Protein AF-A0A143XJ86-F1 (afdb_monomer)

Radius of gyration: 28.58 Å; Cα contacts (8 Å, |Δi|>4): 38; chains: 1; bounding box: 92×61×51 Å

Solvent-accessible surface area (backbone atoms only — not comparable to full-atom values): 9589 Å² total; per-residue (Å²): 138,85,88,84,90,88,74,89,76,97,68,80,90,83,76,82,93,76,70,68,69,66,66,45,54,67,54,54,57,75,68,42,92,80,50,72,76,72,47,45,61,54,51,9,48,54,52,30,52,54,46,28,68,74,67,67,50,50,74,71,53,39,51,55,45,28,58,50,34,31,54,50,36,48,51,53,49,53,54,49,51,54,51,51,51,53,54,52,52,46,54,71,74,37,55,73,72,57,35,56,52,51,50,53,55,54,50,54,57,57,55,60,70,67,63,72,60,74,77,90,57,83,75,94,74,89,80,70,97,60,85,78,71,96,52,93,84,76,6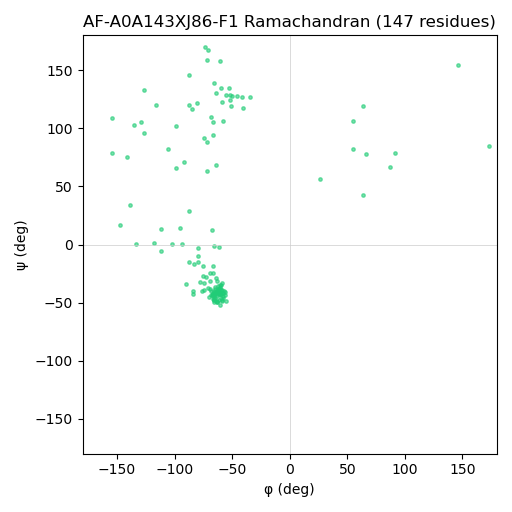8,70,90,79,68,74,76,82,90,79,132

Secondary structure (DSSP, 8-state):
------------------SHHHHHHHHHTTS-TTS----HHHHHHHHHHHHHHHHT--HHHHHHHHHHHHHHHHHHHHHHHHHHHHHHHHHHHS-HHHHHHHHHHHHHHHHHHHTTS----SSS-SS-SSPPPSSTT-S-TTS------

pLDDT: mean 71.52, std 23.11, range [35.91, 98.19]

Sequence (149 aa):
MRKSFFAALFAVCTMIAADAAAQHRGRSAAMDPDAKRPTTEEAARMRTERMTEALGLDETQARTVYDQCLREAQLQRQLSEVRQENAANMKRILNEKQYAEWQRMHERRRGRMHHGTRPEGPSGAACCEGPCPAQKEACPADCGTPSGR

Mean predicted aligned error: 18.8 Å

Foldseek 3Di:
DDDDDDDDDPDDPPDDPDPPVPVCVVVVLVVDPPNDDQDLLSQLLVVLVVCCVVPVDDPVRSVVSSVVSSVVSVVVVVVVVVVVVVLVVCPVVDDPVRNVVVVVVVVVVVVVVVPPPDPPDPPDPDPDPDDDPPDPPPDDPPPDDPPDD

Structure (mmCIF, N/CA/C/O backbone):
data_AF-A0A143XJ86-F1
#
_entry.id   AF-A0A143XJ86-F1
#
loop_
_atom_site.group_PDB
_atom_site.id
_atom_site.type_symbol
_atom_site.label_atom_id
_atom_site.label_alt_id
_atom_site.label_comp_id
_atom_site.label_asym_id
_atom_site.label_entity_id
_atom_site.label_seq_id
_atom_site.pdbx_PDB_ins_code
_atom_site.Cartn_x
_atom_site.Cartn_y
_atom_site.Cartn_z
_atom_site.occupancy
_atom_site.B_iso_or_equiv
_atom_site.auth_seq_id
_atom_site.auth_comp_id
_atom_site.auth_asym_id
_atom_site.auth_atom_id
_atom_site.pdbx_PDB_model_num
ATOM 1 N N . MET A 1 1 ? -77.883 -19.672 -11.716 1.00 48.94 1 MET A N 1
ATOM 2 C CA . MET A 1 1 ? -76.637 -19.835 -10.925 1.00 48.94 1 MET A CA 1
ATOM 3 C C . MET A 1 1 ? -75.432 -19.785 -11.859 1.00 48.94 1 MET A C 1
ATOM 5 O O . MET A 1 1 ? -75.582 -20.241 -12.982 1.00 48.94 1 MET A O 1
ATOM 9 N N . ARG A 1 2 ? -74.273 -19.317 -11.349 1.00 45.81 2 ARG A N 1
ATOM 10 C CA . ARG A 1 2 ? -72.959 -19.058 -12.009 1.00 45.81 2 ARG A CA 1
ATOM 11 C C . ARG A 1 2 ? -72.843 -17.611 -12.530 1.00 45.81 2 ARG A C 1
ATOM 13 O O . ARG A 1 2 ? -73.280 -17.317 -13.627 1.00 45.81 2 ARG A O 1
ATOM 20 N N . LYS A 1 3 ? -72.568 -16.624 -11.664 1.00 53.50 3 LYS A N 1
ATOM 21 C CA . LYS A 1 3 ? -71.258 -16.184 -11.117 1.00 53.50 3 LYS A CA 1
ATOM 22 C C . LYS A 1 3 ? -70.236 -15.848 -12.207 1.00 53.50 3 LYS A C 1
ATOM 24 O O . LYS A 1 3 ? -69.634 -16.755 -12.768 1.00 53.50 3 LYS A O 1
ATOM 29 N N . SER A 1 4 ? -69.976 -14.559 -12.404 1.00 59.50 4 SER A N 1
ATOM 30 C CA . SER A 1 4 ? -68.660 -14.036 -12.788 1.00 59.50 4 SER A CA 1
ATOM 31 C C . SER A 1 4 ? -68.561 -12.590 -12.309 1.00 59.50 4 SER A C 1
ATOM 33 O O . SER A 1 4 ? -69.275 -11.709 -12.774 1.00 59.50 4 SER A O 1
ATOM 35 N N . PHE A 1 5 ? -67.733 -12.416 -11.284 1.00 57.16 5 PHE A N 1
ATOM 36 C CA . PHE A 1 5 ? -67.385 -11.163 -10.637 1.00 57.16 5 PHE A CA 1
ATOM 37 C C . PHE A 1 5 ? -66.315 -10.463 -11.471 1.00 57.16 5 PHE A C 1
ATOM 39 O O . PHE A 1 5 ? -65.236 -11.022 -11.622 1.00 57.16 5 PHE A O 1
ATOM 46 N N . PHE A 1 6 ? -66.572 -9.245 -11.939 1.00 48.66 6 PHE A N 1
ATOM 47 C CA . PHE A 1 6 ? -65.507 -8.320 -12.333 1.00 48.66 6 PHE A CA 1
ATOM 48 C C . PHE A 1 6 ? -65.900 -6.910 -11.907 1.00 48.66 6 PHE A C 1
ATOM 50 O O . PHE A 1 6 ? -66.331 -6.081 -12.701 1.00 48.66 6 PHE A O 1
ATOM 57 N N . ALA A 1 7 ? -65.780 -6.668 -10.607 1.00 53.09 7 ALA A N 1
ATOM 58 C CA . ALA A 1 7 ? -65.735 -5.332 -10.052 1.00 53.09 7 ALA A CA 1
ATOM 59 C C . ALA A 1 7 ? -64.482 -5.231 -9.189 1.00 53.09 7 ALA A C 1
ATOM 61 O O . ALA A 1 7 ? -64.250 -6.094 -8.349 1.00 53.09 7 ALA A O 1
ATOM 62 N N . ALA A 1 8 ? -63.761 -4.133 -9.406 1.00 51.12 8 ALA A N 1
ATOM 63 C CA . ALA A 1 8 ? -62.825 -3.514 -8.484 1.00 51.12 8 ALA A CA 1
ATOM 64 C C . ALA A 1 8 ? -61.585 -4.335 -8.097 1.00 51.12 8 ALA A C 1
ATOM 66 O O . ALA A 1 8 ? -61.657 -5.356 -7.428 1.00 51.12 8 ALA A O 1
ATOM 67 N N . LEU A 1 9 ? -60.415 -3.791 -8.428 1.00 49.72 9 LEU A N 1
ATOM 68 C CA . LEU A 1 9 ? -59.492 -3.221 -7.438 1.00 49.72 9 LEU A CA 1
ATOM 69 C C . LEU A 1 9 ? -58.190 -2.862 -8.168 1.00 49.72 9 LEU A C 1
ATOM 71 O O . LEU A 1 9 ? -57.218 -3.608 -8.159 1.00 49.72 9 LEU A O 1
ATOM 75 N N . PHE A 1 10 ? -58.156 -1.667 -8.764 1.00 54.41 10 PHE A N 1
ATOM 76 C CA . PHE A 1 10 ? -56.904 -0.923 -8.942 1.00 54.41 10 PHE A CA 1
ATOM 77 C C . PHE A 1 10 ? -56.461 -0.410 -7.563 1.00 54.41 10 PHE A C 1
ATOM 79 O O . PHE A 1 10 ? -56.464 0.786 -7.282 1.00 54.41 10 PHE A O 1
ATOM 86 N N . ALA A 1 11 ? -56.167 -1.343 -6.661 1.00 54.84 11 ALA A N 1
ATOM 87 C CA . ALA A 1 11 ? -55.679 -1.050 -5.332 1.00 54.84 11 ALA A CA 1
ATOM 88 C C . ALA A 1 11 ? -54.161 -1.215 -5.322 1.00 54.84 11 ALA A C 1
ATOM 90 O O . ALA A 1 11 ? -53.640 -2.321 -5.264 1.00 54.84 11 ALA A O 1
ATOM 91 N N . VAL A 1 12 ? -53.493 -0.063 -5.377 1.00 56.84 12 VAL A N 1
ATOM 92 C CA . VAL A 1 12 ? -52.316 0.240 -4.558 1.00 56.84 12 VAL A CA 1
ATOM 93 C C . VAL A 1 12 ? -51.174 -0.778 -4.669 1.00 56.84 12 VAL A C 1
ATOM 95 O O . VAL A 1 12 ? -50.945 -1.589 -3.780 1.00 56.84 12 VAL A O 1
ATOM 98 N N . CYS A 1 13 ? -50.359 -0.634 -5.713 1.00 57.44 13 CYS A N 1
ATOM 99 C CA . CYS A 1 13 ? -48.951 -1.032 -5.656 1.00 57.44 13 CYS A CA 1
ATOM 100 C C . CYS A 1 13 ? -48.089 0.207 -5.381 1.00 57.44 13 CYS A C 1
ATOM 102 O O . CYS A 1 13 ? -47.309 0.640 -6.222 1.00 57.44 13 CYS A O 1
ATOM 104 N N . THR A 1 14 ? -48.240 0.796 -4.194 1.00 57.75 14 THR A N 1
ATOM 105 C CA . THR A 1 14 ? -47.208 1.662 -3.611 1.00 57.75 14 THR A CA 1
ATOM 106 C C . THR A 1 14 ? -46.534 0.888 -2.494 1.00 57.75 14 THR A C 1
ATOM 108 O O . THR A 1 14 ? -46.886 1.038 -1.328 1.00 57.75 14 THR A O 1
ATOM 111 N N . MET A 1 15 ? -45.576 0.039 -2.851 1.00 60.97 15 MET A N 1
ATOM 112 C CA . MET A 1 15 ? -44.597 -0.459 -1.896 1.00 60.97 15 MET A CA 1
ATOM 113 C C . MET A 1 15 ? -43.205 -0.404 -2.528 1.00 60.97 15 MET A C 1
ATOM 115 O O . MET A 1 15 ? -42.838 -1.231 -3.353 1.00 60.97 15 MET A O 1
ATOM 119 N N . ILE A 1 16 ? -42.470 0.621 -2.089 1.00 59.78 16 ILE A N 1
ATOM 120 C CA . ILE A 1 16 ? -41.056 0.556 -1.706 1.00 59.78 16 ILE A CA 1
ATOM 121 C C . ILE A 1 16 ? -40.082 0.247 -2.857 1.00 59.78 16 ILE A C 1
ATOM 123 O O . ILE A 1 16 ? -39.508 -0.829 -2.966 1.00 59.78 16 ILE A O 1
ATOM 127 N N . ALA A 1 17 ? -39.797 1.270 -3.664 1.00 51.19 17 ALA A N 1
ATOM 128 C CA . ALA A 1 17 ? -38.520 1.386 -4.366 1.00 51.19 17 ALA A CA 1
ATOM 129 C C . ALA A 1 17 ? -37.555 2.208 -3.495 1.00 51.19 17 ALA A C 1
ATOM 131 O O . ALA A 1 17 ? -37.287 3.373 -3.777 1.00 51.19 17 ALA A O 1
ATOM 132 N N . ALA A 1 18 ? -37.084 1.630 -2.389 1.00 53.81 18 ALA A N 1
ATOM 133 C CA . ALA A 1 18 ? -36.140 2.297 -1.492 1.00 53.81 18 ALA A CA 1
ATOM 134 C C . ALA A 1 18 ? -35.033 1.366 -0.973 1.00 53.81 18 ALA A C 1
ATOM 136 O O . ALA A 1 18 ? -34.564 1.561 0.132 1.00 53.81 18 ALA A O 1
ATOM 137 N N . ASP A 1 19 ? -34.565 0.402 -1.773 1.00 46.72 19 ASP A N 1
ATOM 138 C CA . ASP A 1 19 ? -33.359 -0.382 -1.425 1.00 46.72 19 ASP A CA 1
ATOM 139 C C . ASP A 1 19 ? -32.342 -0.539 -2.571 1.00 46.72 19 ASP A C 1
ATOM 141 O O . ASP A 1 19 ? -31.253 -1.076 -2.391 1.00 46.72 19 ASP A O 1
ATOM 145 N N . ALA A 1 20 ? -32.607 0.025 -3.754 1.00 44.44 20 ALA A N 1
ATOM 146 C CA . ALA A 1 20 ? -31.638 0.009 -4.857 1.00 44.44 20 ALA A CA 1
ATOM 147 C C . ALA A 1 20 ? -30.524 1.074 -4.719 1.00 44.44 20 ALA A C 1
ATOM 149 O O . ALA A 1 20 ? -29.494 0.997 -5.390 1.00 44.44 20 ALA A O 1
ATOM 150 N N . ALA A 1 21 ? -30.693 2.072 -3.843 1.00 49.34 21 ALA A N 1
ATOM 151 C CA . ALA A 1 21 ? -29.773 3.209 -3.734 1.00 49.34 21 ALA A CA 1
ATOM 152 C C . ALA A 1 21 ? -28.526 2.942 -2.863 1.00 49.34 21 ALA A C 1
ATOM 154 O O . ALA A 1 21 ? -27.540 3.673 -2.978 1.00 49.34 21 ALA A O 1
ATOM 155 N N . ALA A 1 22 ? -28.527 1.898 -2.024 1.00 48.66 22 ALA A N 1
ATOM 156 C CA . ALA A 1 22 ? -27.385 1.573 -1.162 1.00 48.66 22 ALA A CA 1
ATOM 157 C C . ALA A 1 22 ? -26.314 0.744 -1.897 1.00 48.66 22 ALA A C 1
ATOM 159 O O . ALA A 1 22 ? -25.126 1.058 -1.824 1.00 48.66 22 ALA A O 1
ATOM 160 N N . GLN A 1 23 ? -26.721 -0.257 -2.685 1.00 43.88 23 GLN A N 1
ATOM 161 C CA . GLN A 1 23 ? -25.784 -1.087 -3.457 1.00 43.88 23 GLN A CA 1
ATOM 162 C C . GLN A 1 23 ? -25.226 -0.369 -4.695 1.00 43.88 23 GLN A C 1
ATOM 164 O O . GLN A 1 23 ? -24.098 -0.642 -5.113 1.00 43.88 23 GLN A O 1
ATOM 169 N N . HIS A 1 24 ? -25.970 0.588 -5.262 1.00 38.03 24 HIS A N 1
ATOM 170 C CA . HIS A 1 24 ? -25.505 1.351 -6.420 1.00 38.03 24 HIS A CA 1
ATOM 171 C C . HIS A 1 24 ? -24.378 2.331 -6.057 1.00 38.03 24 HIS A C 1
ATOM 173 O O . HIS A 1 24 ? -23.423 2.445 -6.820 1.00 38.03 24 HIS A O 1
ATOM 179 N N . ARG A 1 25 ? -24.416 2.977 -4.879 1.00 46.56 25 ARG A N 1
ATOM 180 C CA . ARG A 1 25 ? -23.390 3.960 -4.463 1.00 46.56 25 ARG A CA 1
ATOM 181 C C . ARG A 1 25 ? -21.988 3.362 -4.326 1.00 46.56 25 ARG A C 1
ATOM 183 O O . ARG A 1 25 ? -21.021 3.996 -4.738 1.00 46.56 25 ARG A O 1
ATOM 190 N N . GLY A 1 26 ? -21.870 2.142 -3.797 1.00 46.03 26 GLY A N 1
ATOM 191 C CA . GLY A 1 26 ? -20.572 1.472 -3.644 1.00 46.03 26 GLY A CA 1
ATOM 192 C C . GLY A 1 26 ? -19.972 0.984 -4.967 1.00 46.03 26 GLY A C 1
ATOM 193 O O . GLY A 1 26 ? -18.753 0.911 -5.106 1.00 46.03 26 GLY A O 1
ATOM 194 N N . ARG A 1 27 ? -20.818 0.674 -5.958 1.00 43.31 27 ARG A N 1
ATOM 195 C CA . ARG A 1 27 ? -20.391 0.133 -7.256 1.00 43.31 27 ARG A CA 1
ATOM 196 C C . ARG A 1 27 ? -20.107 1.229 -8.284 1.00 43.31 27 ARG A C 1
ATOM 198 O O . ARG A 1 27 ? -19.178 1.084 -9.069 1.00 43.31 27 ARG A O 1
ATOM 205 N N . SER A 1 28 ? -20.853 2.336 -8.247 1.00 43.38 28 SER A N 1
ATOM 206 C CA . SER A 1 28 ? -20.642 3.480 -9.141 1.00 43.38 28 SER A CA 1
ATOM 207 C C . SER A 1 28 ? -19.409 4.309 -8.770 1.00 43.38 28 SER A C 1
ATOM 209 O O . SER A 1 28 ? -18.723 4.786 -9.663 1.00 43.38 28 SER A O 1
ATOM 211 N N . ALA A 1 29 ? -19.068 4.421 -7.481 1.00 50.25 29 ALA A N 1
ATOM 212 C CA . ALA A 1 29 ? -17.842 5.104 -7.048 1.00 50.25 29 ALA A CA 1
ATOM 213 C C . ALA A 1 29 ? -16.556 4.340 -7.426 1.00 50.25 29 ALA A C 1
ATOM 215 O O . ALA A 1 29 ? -15.499 4.941 -7.574 1.00 50.25 29 ALA A O 1
ATOM 216 N N . ALA A 1 30 ? -16.636 3.017 -7.610 1.00 49.06 30 ALA A N 1
ATOM 217 C CA . ALA A 1 30 ? -15.502 2.188 -8.021 1.00 49.06 30 ALA A CA 1
ATOM 218 C C . ALA A 1 30 ? -15.204 2.252 -9.534 1.00 49.06 30 ALA A C 1
ATOM 220 O O . ALA A 1 30 ? -14.189 1.714 -9.975 1.00 49.06 30 ALA A O 1
ATOM 221 N N . MET A 1 31 ? -16.091 2.868 -10.322 1.00 49.69 31 MET A N 1
ATOM 222 C CA . MET A 1 31 ? -16.063 2.851 -11.789 1.00 49.69 31 MET A CA 1
ATOM 223 C C . MET A 1 31 ? -15.886 4.247 -12.406 1.00 49.69 31 MET A C 1
ATOM 225 O O . MET A 1 31 ? -15.851 4.371 -13.628 1.00 49.69 31 MET A O 1
ATOM 229 N N . ASP A 1 32 ? -15.761 5.279 -11.569 1.00 50.69 32 ASP A N 1
ATOM 230 C CA . ASP A 1 32 ? -15.457 6.647 -11.977 1.00 50.69 32 ASP A CA 1
ATOM 231 C C . ASP A 1 32 ? -13.924 6.815 -12.122 1.00 50.69 32 ASP A C 1
ATOM 233 O O . ASP A 1 32 ? -13.197 6.644 -11.139 1.00 50.69 32 ASP A O 1
ATOM 237 N N . PRO A 1 33 ? -13.395 7.099 -13.328 1.00 53.28 33 PRO A N 1
ATOM 238 C CA . PRO A 1 33 ? -11.963 7.307 -13.551 1.00 53.28 33 PRO A CA 1
ATOM 239 C C . PRO A 1 33 ? -11.414 8.567 -12.859 1.00 53.28 33 PRO A C 1
ATOM 241 O O . PRO A 1 33 ? -10.202 8.641 -12.639 1.00 53.28 33 PRO A O 1
ATOM 244 N N . ASP A 1 34 ? -12.284 9.510 -12.480 1.00 51.47 34 ASP A N 1
ATOM 245 C CA . ASP A 1 34 ? -11.965 10.701 -11.687 1.00 51.47 34 ASP A CA 1
ATOM 246 C C . ASP A 1 34 ? -12.196 10.484 -10.182 1.00 51.47 34 ASP A C 1
ATOM 248 O O . ASP A 1 34 ? -11.917 11.381 -9.375 1.00 51.47 34 ASP A O 1
ATOM 252 N N . ALA A 1 35 ? -12.635 9.284 -9.764 1.00 59.97 35 ALA A N 1
ATOM 253 C CA . ALA A 1 35 ? -12.679 8.922 -8.354 1.00 59.97 35 ALA A CA 1
ATOM 254 C C . ALA A 1 35 ? -11.270 9.036 -7.777 1.00 59.97 35 ALA A C 1
ATOM 256 O O . ALA A 1 35 ? -10.375 8.217 -8.024 1.00 59.97 35 ALA A O 1
ATOM 257 N N . LYS A 1 36 ? -11.073 10.092 -6.987 1.00 63.62 36 LYS A N 1
ATOM 258 C CA . LYS A 1 36 ? -9.831 10.344 -6.274 1.00 63.62 36 LYS A CA 1
ATOM 259 C C . LYS A 1 36 ? -9.479 9.073 -5.514 1.00 63.62 36 LYS A C 1
ATOM 261 O O . LYS A 1 36 ? -10.260 8.613 -4.682 1.00 63.62 36 LYS A O 1
ATOM 266 N N . ARG A 1 37 ? -8.312 8.491 -5.824 1.00 65.81 37 ARG A N 1
ATOM 267 C CA . ARG A 1 37 ? -7.787 7.345 -5.072 1.00 65.81 37 ARG A CA 1
ATOM 268 C C . ARG A 1 37 ? -7.949 7.655 -3.583 1.00 65.81 37 ARG A C 1
ATOM 270 O O . ARG A 1 37 ? -7.502 8.738 -3.184 1.00 65.81 37 ARG A O 1
ATOM 277 N N . PRO A 1 38 ? -8.565 6.753 -2.797 1.00 75.00 38 PRO A N 1
ATOM 278 C CA . PRO A 1 38 ? -8.816 7.018 -1.391 1.00 75.00 38 PRO A CA 1
ATOM 279 C C . PRO A 1 38 ? -7.505 7.421 -0.730 1.00 75.00 38 PRO A C 1
ATOM 281 O O . PRO A 1 38 ? -6.446 6.833 -1.003 1.00 75.00 38 PRO A O 1
ATOM 284 N N . THR A 1 39 ? -7.557 8.473 0.082 1.00 87.56 39 THR A N 1
ATOM 285 C CA . THR A 1 39 ? -6.370 8.929 0.805 1.00 87.56 39 THR A CA 1
ATOM 286 C C . THR A 1 39 ? -5.874 7.810 1.726 1.00 87.56 39 THR A C 1
ATOM 288 O O . THR A 1 39 ? -6.614 6.890 2.076 1.00 87.56 39 THR A O 1
ATOM 291 N N . THR A 1 40 ? -4.597 7.839 2.115 1.00 91.31 40 THR A N 1
ATOM 292 C CA . THR A 1 40 ? -4.046 6.813 3.021 1.00 91.31 40 THR A CA 1
ATOM 293 C C . THR A 1 40 ? -4.801 6.772 4.348 1.00 91.31 40 THR A C 1
ATOM 295 O O . THR A 1 40 ? -4.989 5.696 4.907 1.00 91.31 40 THR A O 1
ATOM 298 N N . GLU A 1 41 ? -5.287 7.926 4.804 1.00 93.19 41 GLU A N 1
ATOM 299 C CA . GLU A 1 41 ? -6.126 8.072 5.995 1.00 93.19 41 GLU A CA 1
ATOM 300 C C . GLU A 1 41 ? -7.527 7.493 5.790 1.00 93.19 41 GLU A C 1
ATOM 302 O O . GLU A 1 41 ? -7.998 6.732 6.628 1.00 93.19 41 GLU A O 1
ATOM 307 N N . GLU A 1 42 ? -8.181 7.771 4.658 1.00 93.19 42 GLU A N 1
ATOM 308 C CA . GLU A 1 42 ? -9.479 7.165 4.329 1.00 93.19 42 GLU A CA 1
ATOM 309 C C . GLU A 1 42 ? -9.381 5.642 4.228 1.00 93.19 42 GLU A C 1
ATOM 311 O O . GLU A 1 42 ? -10.232 4.926 4.754 1.00 93.19 42 GLU A O 1
ATOM 316 N N . ALA A 1 43 ? -8.322 5.131 3.598 1.00 92.56 43 ALA A N 1
ATOM 317 C CA . ALA A 1 43 ? -8.071 3.698 3.505 1.00 92.56 43 ALA A CA 1
ATOM 318 C C . ALA A 1 43 ? -7.843 3.068 4.887 1.00 92.56 43 ALA A C 1
ATOM 320 O O . ALA A 1 43 ? -8.378 1.993 5.167 1.00 92.56 43 ALA A O 1
ATOM 321 N N . ALA A 1 44 ? -7.077 3.735 5.754 1.00 95.69 44 ALA A N 1
ATOM 322 C CA . ALA A 1 44 ? -6.841 3.282 7.119 1.00 95.69 44 ALA A CA 1
ATOM 323 C C . ALA A 1 44 ? -8.123 3.300 7.957 1.00 95.69 44 ALA A C 1
ATOM 325 O O . ALA A 1 44 ? -8.420 2.319 8.643 1.00 95.69 44 ALA A O 1
ATOM 326 N N . ARG A 1 45 ? -8.921 4.366 7.839 1.00 95.88 45 ARG A N 1
ATOM 327 C CA . ARG A 1 45 ? -10.210 4.507 8.517 1.00 95.88 45 ARG A CA 1
ATOM 328 C C . ARG A 1 45 ? -11.174 3.399 8.106 1.00 95.88 45 ARG A C 1
ATOM 330 O O . ARG A 1 45 ? -11.633 2.673 8.976 1.00 95.88 45 ARG A O 1
ATOM 337 N N . MET A 1 46 ? -11.378 3.176 6.806 1.00 95.88 46 MET A N 1
ATOM 338 C CA . MET A 1 46 ? -12.263 2.106 6.319 1.00 95.88 46 MET A CA 1
ATOM 339 C C . MET A 1 46 ? -11.831 0.713 6.799 1.00 95.88 46 MET A C 1
ATOM 341 O O . MET A 1 46 ? -12.671 -0.131 7.106 1.00 95.88 46 MET A O 1
ATOM 345 N N . ARG A 1 47 ? -10.520 0.435 6.849 1.00 95.06 47 ARG A N 1
ATOM 346 C CA . ARG A 1 47 ? -10.007 -0.843 7.375 1.00 95.06 47 ARG A CA 1
ATOM 347 C C . ARG A 1 47 ? -10.274 -0.985 8.864 1.00 95.06 47 ARG A C 1
ATOM 349 O O . ARG A 1 47 ? -10.696 -2.053 9.296 1.00 95.06 47 ARG A O 1
ATOM 356 N N . THR A 1 48 ? -10.045 0.088 9.611 1.00 97.69 48 THR A N 1
ATOM 357 C CA . THR A 1 48 ? -10.282 0.128 11.053 1.00 97.69 48 THR A CA 1
ATOM 358 C C . THR A 1 48 ? -11.761 -0.061 11.348 1.00 97.69 48 THR A C 1
ATOM 360 O O . THR A 1 48 ? -12.091 -0.956 12.106 1.00 97.69 48 THR A O 1
ATOM 363 N N . GLU A 1 49 ? -12.651 0.682 10.686 1.00 97.25 49 GLU A N 1
ATOM 364 C CA . GLU A 1 49 ? -14.108 0.572 10.849 1.00 97.25 49 GLU A CA 1
ATOM 365 C C . GLU A 1 49 ? -14.598 -0.857 10.600 1.00 97.25 49 GLU A C 1
ATOM 367 O O . GLU A 1 49 ? -15.278 -1.430 11.449 1.00 97.25 49 GLU A O 1
ATOM 372 N N . ARG A 1 50 ? -14.172 -1.481 9.493 1.00 97.75 50 ARG A N 1
ATOM 373 C CA . ARG A 1 50 ? -14.520 -2.881 9.198 1.00 97.75 50 ARG A CA 1
ATOM 374 C C . ARG A 1 50 ? -14.022 -3.849 10.268 1.00 97.75 50 ARG A C 1
ATOM 376 O O . ARG A 1 50 ? -14.685 -4.843 10.541 1.00 97.75 50 ARG A O 1
ATOM 383 N N . MET A 1 51 ? -12.845 -3.600 10.835 1.00 97.50 51 MET A N 1
ATOM 384 C CA . MET A 1 51 ? -12.252 -4.465 11.854 1.00 97.50 51 MET A CA 1
ATOM 385 C C . MET A 1 51 ? -12.920 -4.271 13.213 1.00 97.50 51 MET A C 1
ATOM 387 O O . MET A 1 51 ? -13.203 -5.251 13.896 1.00 97.50 51 MET A O 1
ATOM 391 N N . THR A 1 52 ? -13.231 -3.026 13.564 1.00 98.06 52 THR A N 1
ATOM 392 C CA . THR A 1 52 ? -14.005 -2.666 14.749 1.00 98.06 52 THR A CA 1
ATOM 393 C C . THR A 1 52 ? -15.384 -3.305 14.709 1.00 98.06 52 THR A C 1
ATOM 395 O O . THR A 1 52 ? -15.777 -3.922 15.692 1.00 98.06 52 THR A O 1
ATOM 398 N N . GLU A 1 53 ? -16.087 -3.236 13.577 1.00 97.56 53 GLU A N 1
ATOM 399 C CA . GLU A 1 53 ? -17.399 -3.870 13.410 1.00 97.56 53 GLU A CA 1
ATOM 400 C C . GLU A 1 53 ? -17.309 -5.403 13.457 1.00 97.56 53 GLU A C 1
ATOM 402 O O . GLU A 1 53 ? -18.084 -6.047 14.159 1.00 97.56 53 GLU A O 1
ATOM 407 N N . ALA A 1 54 ? -16.341 -5.999 12.753 1.00 97.62 54 ALA A N 1
ATOM 408 C CA . ALA A 1 54 ? -16.217 -7.454 12.672 1.00 97.62 54 ALA A CA 1
ATOM 409 C C . ALA A 1 54 ? -15.783 -8.111 13.991 1.00 97.62 54 ALA A C 1
ATOM 411 O O . ALA A 1 54 ? -16.142 -9.261 14.242 1.00 97.62 54 ALA A O 1
ATOM 412 N N . LEU A 1 55 ? -14.980 -7.415 14.802 1.00 98.06 55 LEU A N 1
ATOM 413 C CA . LEU A 1 55 ? -14.378 -7.966 16.020 1.00 98.06 55 LEU A CA 1
ATOM 414 C C . LEU A 1 55 ? -14.930 -7.348 17.312 1.00 98.06 55 LEU A C 1
ATOM 416 O O . LEU A 1 55 ? -14.570 -7.810 18.390 1.00 98.06 55 LEU A O 1
ATOM 420 N N . GLY A 1 56 ? -15.785 -6.323 17.222 1.00 97.31 56 GLY A N 1
ATOM 421 C CA . GLY A 1 56 ? -16.316 -5.610 18.385 1.00 97.31 56 GLY A CA 1
ATOM 422 C C . GLY A 1 56 ? -15.227 -4.895 19.189 1.00 97.31 56 GLY A C 1
ATOM 423 O O . GLY A 1 56 ? -15.214 -4.995 20.413 1.00 97.31 56 GLY A O 1
ATOM 424 N N . LEU A 1 57 ? -14.287 -4.232 18.506 1.00 97.94 57 LEU A N 1
ATOM 425 C CA . LEU A 1 57 ? -13.147 -3.583 19.164 1.00 97.94 57 LEU A CA 1
ATOM 426 C C . LEU A 1 57 ? -13.598 -2.412 20.046 1.00 97.94 57 LEU A C 1
ATOM 428 O O . LEU A 1 57 ? -14.429 -1.602 19.631 1.00 97.94 57 LEU A O 1
ATOM 432 N N . ASP A 1 58 ? -12.990 -2.276 21.224 1.00 97.94 58 ASP A N 1
ATOM 433 C CA . ASP A 1 58 ? -13.148 -1.070 22.039 1.00 97.94 58 ASP A CA 1
ATOM 434 C C . ASP A 1 58 ? -12.363 0.122 21.453 1.00 97.94 58 ASP A C 1
ATOM 436 O O . ASP A 1 58 ? -11.546 -0.021 20.539 1.00 97.94 58 ASP A O 1
ATOM 440 N N . GLU A 1 59 ? -12.593 1.328 21.978 1.00 96.50 59 GLU A N 1
ATOM 441 C CA . GLU A 1 59 ? -11.977 2.557 21.457 1.00 96.50 59 GLU A CA 1
ATOM 442 C C . GLU A 1 59 ? -10.440 2.545 21.509 1.00 96.50 59 GLU A C 1
ATOM 444 O O . GLU A 1 59 ? -9.776 3.086 20.617 1.00 96.50 59 GLU A O 1
ATOM 449 N N . THR A 1 60 ? -9.853 1.923 22.533 1.00 97.81 60 TH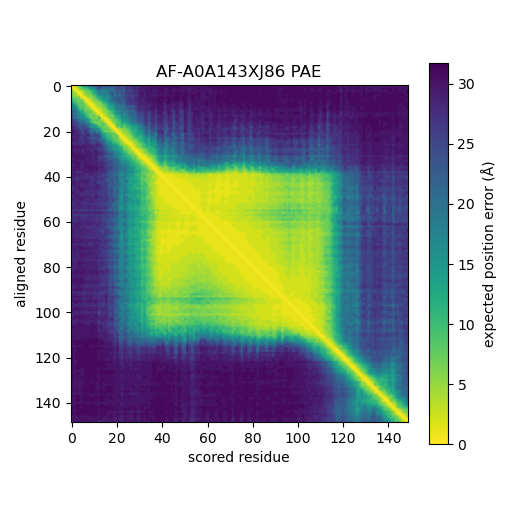R A N 1
ATOM 450 C CA . THR A 1 60 ? -8.393 1.872 22.699 1.00 97.81 60 THR A CA 1
ATOM 451 C C . THR A 1 60 ? -7.756 0.900 21.709 1.00 97.81 60 THR A C 1
ATOM 453 O O . THR A 1 60 ? -6.717 1.200 21.103 1.00 97.81 60 THR A O 1
ATOM 456 N N . GLN A 1 61 ? -8.422 -0.229 21.470 1.00 98.06 61 GLN A N 1
ATOM 457 C CA . GLN A 1 61 ? -8.047 -1.201 20.450 1.00 98.06 61 GLN A CA 1
ATOM 458 C C . GLN A 1 61 ? -8.201 -0.605 19.049 1.00 98.06 61 GLN A C 1
ATOM 460 O O . GLN A 1 61 ? -7.261 -0.661 18.254 1.00 98.06 61 GLN A O 1
ATOM 465 N N . ALA A 1 62 ? -9.339 0.035 18.763 1.00 97.62 62 ALA A N 1
ATOM 466 C CA . ALA A 1 62 ? -9.618 0.667 17.477 1.00 97.62 62 ALA A CA 1
ATOM 467 C C . ALA A 1 62 ? -8.589 1.755 17.137 1.00 97.62 62 ALA A C 1
ATOM 469 O O . ALA A 1 62 ? -8.130 1.828 15.997 1.00 97.62 62 ALA A O 1
ATOM 470 N N . ARG A 1 63 ? -8.151 2.554 18.121 1.00 98.00 63 ARG A N 1
ATOM 471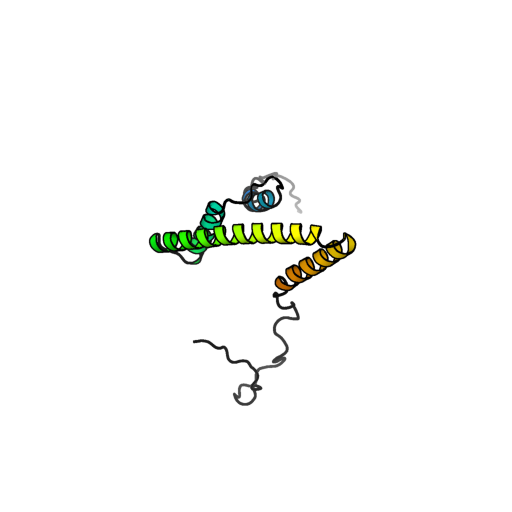 C CA . ARG A 1 63 ? -7.082 3.547 17.920 1.00 98.00 63 ARG A CA 1
ATOM 472 C C . ARG A 1 63 ? -5.750 2.893 17.539 1.00 98.00 63 ARG A C 1
ATOM 474 O O . ARG A 1 63 ? -5.100 3.330 16.595 1.00 98.00 63 ARG A O 1
ATOM 481 N N . THR A 1 64 ? -5.371 1.818 18.227 1.00 98.00 64 THR A N 1
ATOM 482 C CA . THR A 1 64 ? -4.124 1.091 17.930 1.00 98.00 64 THR A CA 1
ATOM 483 C C . THR A 1 64 ? -4.169 0.445 16.541 1.00 98.00 64 THR A C 1
ATOM 485 O O . THR A 1 64 ? -3.196 0.500 15.782 1.00 98.00 64 THR A O 1
ATOM 488 N N . VAL A 1 65 ? -5.318 -0.133 16.183 1.00 98.19 65 VAL A N 1
ATOM 489 C CA . VAL A 1 65 ? -5.570 -0.692 14.850 1.00 98.19 65 VAL A CA 1
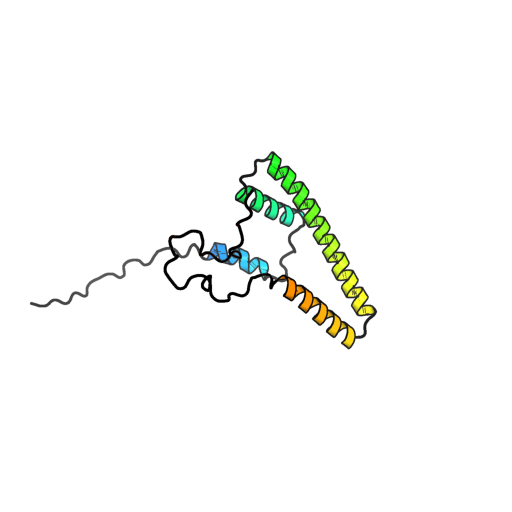ATOM 490 C C . VAL A 1 65 ? -5.512 0.395 13.780 1.00 98.19 65 VAL A C 1
ATOM 492 O O . VAL A 1 65 ? -4.917 0.161 12.727 1.00 98.19 65 VAL A O 1
ATOM 495 N N . TYR A 1 66 ? -6.057 1.583 14.044 1.00 98.12 66 TYR A N 1
ATOM 496 C CA . TYR A 1 66 ? -5.983 2.715 13.124 1.00 98.12 66 TYR A CA 1
ATOM 497 C C . TYR A 1 66 ? -4.543 3.117 12.814 1.00 98.12 66 TYR A C 1
ATOM 499 O O . TYR A 1 66 ? -4.174 3.206 11.641 1.00 98.12 66 TYR A O 1
ATOM 507 N N . ASP A 1 67 ? -3.705 3.278 13.839 1.00 98.00 67 ASP A N 1
ATOM 508 C CA . ASP A 1 67 ? -2.300 3.654 13.654 1.00 98.00 67 ASP A CA 1
ATOM 509 C C . ASP A 1 67 ? -1.531 2.604 12.838 1.00 98.00 67 ASP A C 1
ATOM 511 O O . ASP A 1 67 ? -0.710 2.943 11.979 1.00 98.00 67 ASP A O 1
ATOM 515 N N . GLN A 1 68 ? -1.815 1.317 13.064 1.00 97.75 68 GLN A N 1
ATOM 516 C CA . GLN A 1 68 ? -1.256 0.230 12.260 1.00 97.75 68 GLN A CA 1
ATOM 517 C C . GLN A 1 68 ? -1.760 0.280 10.809 1.00 97.75 68 GLN A C 1
ATOM 519 O O . GLN A 1 68 ? -0.951 0.237 9.878 1.00 97.75 68 GLN A O 1
ATOM 524 N N . CYS A 1 69 ? -3.069 0.435 10.599 1.00 97.06 69 CYS A N 1
ATOM 525 C CA . CYS A 1 69 ? -3.666 0.530 9.267 1.00 97.06 69 CYS A CA 1
ATOM 526 C C . CYS A 1 69 ? -3.122 1.728 8.479 1.00 97.06 69 CYS A C 1
ATOM 528 O O . CYS A 1 69 ? -2.943 1.631 7.261 1.00 97.06 69 CYS A O 1
ATOM 530 N N . LEU A 1 70 ? -2.834 2.842 9.156 1.00 97.50 70 LEU A N 1
ATOM 531 C CA . LEU A 1 70 ? -2.259 4.036 8.547 1.00 97.50 70 LEU A CA 1
ATOM 532 C C . LEU A 1 70 ? -0.836 3.782 8.053 1.00 97.50 70 LEU A C 1
ATOM 534 O O . LEU A 1 70 ? -0.536 4.081 6.893 1.00 97.50 70 LEU A O 1
ATOM 538 N N . ARG A 1 71 ? 0.014 3.163 8.883 1.00 97.06 71 ARG A N 1
ATOM 539 C CA . ARG A 1 71 ? 1.372 2.761 8.475 1.00 97.06 71 ARG A CA 1
ATOM 540 C C . ARG A 1 71 ? 1.343 1.818 7.275 1.00 97.06 71 ARG A C 1
ATOM 542 O O . ARG A 1 71 ? 2.089 2.006 6.316 1.00 97.06 71 ARG A O 1
ATOM 549 N N . GLU A 1 72 ? 0.453 0.831 7.291 1.00 96.06 72 GLU A N 1
ATOM 550 C CA . GLU A 1 72 ? 0.303 -0.111 6.179 1.00 96.06 72 GLU A CA 1
ATOM 551 C C . GLU A 1 72 ? -0.185 0.570 4.897 1.00 96.06 72 GLU A C 1
ATOM 553 O O . GLU A 1 72 ? 0.320 0.280 3.810 1.00 96.06 72 GLU A O 1
ATOM 558 N N . ALA A 1 73 ? -1.142 1.495 5.001 1.00 94.81 73 ALA A N 1
ATOM 559 C CA . ALA A 1 73 ? -1.634 2.257 3.857 1.00 94.81 73 ALA A CA 1
ATOM 560 C C . ALA A 1 73 ? -0.530 3.135 3.244 1.00 94.81 73 ALA A C 1
ATOM 562 O O . ALA A 1 73 ? -0.398 3.197 2.017 1.00 94.81 73 ALA A O 1
ATOM 563 N N . GLN A 1 74 ? 0.295 3.769 4.081 1.00 95.12 74 GLN A N 1
ATOM 564 C CA . GLN A 1 74 ? 1.456 4.548 3.643 1.00 95.12 74 GLN A CA 1
ATOM 565 C C . GLN A 1 74 ? 2.491 3.668 2.933 1.00 95.12 74 GLN A C 1
ATOM 567 O O . GLN A 1 74 ? 2.892 3.980 1.808 1.00 95.12 74 GLN A O 1
ATOM 572 N N . LEU A 1 75 ? 2.862 2.530 3.527 1.00 96.06 75 LEU A N 1
ATOM 573 C CA . LEU A 1 75 ? 3.803 1.587 2.917 1.00 96.06 75 LEU A CA 1
ATOM 574 C C . LEU A 1 75 ? 3.272 1.055 1.579 1.00 96.06 75 LEU A C 1
ATOM 576 O O . LEU A 1 75 ? 3.998 0.985 0.588 1.00 96.06 75 LEU A O 1
ATOM 580 N N . GLN A 1 76 ? 1.985 0.719 1.512 1.00 93.00 76 GLN A N 1
ATOM 581 C CA . GLN A 1 76 ? 1.363 0.236 0.283 1.00 93.00 76 GLN A CA 1
ATOM 582 C C . GLN A 1 76 ? 1.396 1.287 -0.836 1.00 93.00 76 GLN A C 1
ATOM 584 O O . GLN A 1 76 ? 1.581 0.927 -2.007 1.00 93.00 76 GLN A O 1
ATOM 589 N N . ARG A 1 77 ? 1.251 2.572 -0.487 1.00 92.31 77 ARG A N 1
ATOM 590 C CA . ARG A 1 77 ? 1.377 3.692 -1.424 1.00 92.31 77 ARG A CA 1
ATOM 591 C C . ARG A 1 77 ? 2.805 3.825 -1.950 1.00 92.31 77 ARG A C 1
ATOM 593 O O . ARG A 1 77 ? 2.984 3.802 -3.166 1.00 92.31 77 ARG A O 1
ATOM 600 N N . GLN A 1 78 ? 3.801 3.828 -1.068 1.00 94.12 78 GLN A N 1
ATOM 601 C CA . GLN A 1 78 ? 5.217 3.865 -1.458 1.00 94.12 78 GLN A CA 1
ATOM 602 C C . GLN A 1 78 ? 5.582 2.680 -2.365 1.00 94.12 78 GLN A C 1
ATOM 604 O O . GLN A 1 78 ? 6.157 2.850 -3.437 1.00 94.12 78 GLN A O 1
ATOM 609 N N . LEU A 1 79 ? 5.153 1.464 -2.013 1.00 94.00 7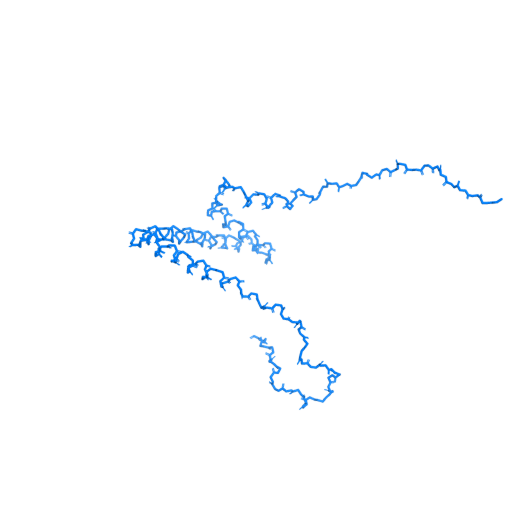9 LEU A N 1
ATOM 610 C CA . LEU A 1 79 ? 5.365 0.278 -2.850 1.00 94.00 79 LEU A CA 1
ATOM 611 C C . LEU A 1 79 ? 4.647 0.372 -4.204 1.00 94.00 79 LEU A C 1
ATOM 613 O O . LEU A 1 79 ? 5.090 -0.217 -5.189 1.00 94.00 79 LEU A O 1
ATOM 617 N N . SER A 1 80 ? 3.497 1.047 -4.286 1.00 91.50 80 SER A N 1
ATOM 618 C C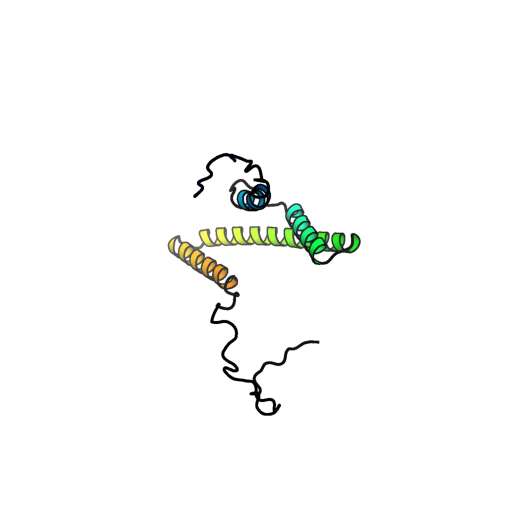A . SER A 1 80 ? 2.839 1.323 -5.570 1.00 91.50 80 SER A CA 1
ATOM 619 C C . SER A 1 80 ? 3.672 2.275 -6.429 1.00 91.50 80 SER A C 1
ATOM 621 O O . SER A 1 80 ? 3.797 2.035 -7.628 1.00 91.50 80 SER A O 1
ATOM 623 N N . GLU A 1 81 ? 4.228 3.326 -5.836 1.00 93.69 81 GLU A N 1
ATOM 624 C CA . GLU A 1 81 ? 5.070 4.309 -6.527 1.00 93.69 81 GLU A CA 1
ATOM 625 C C . GLU A 1 81 ? 6.348 3.649 -7.061 1.00 93.69 81 GLU A C 1
ATOM 627 O O . GLU A 1 81 ? 6.589 3.687 -8.267 1.00 93.69 81 GLU A O 1
ATOM 632 N N . VAL A 1 82 ? 7.059 2.885 -6.224 1.00 95.62 82 VAL A N 1
ATOM 633 C CA . VAL A 1 82 ? 8.237 2.096 -6.635 1.00 95.62 82 VAL A CA 1
ATOM 634 C C . VAL A 1 82 ? 7.901 1.124 -7.771 1.00 95.62 82 VAL A C 1
ATOM 636 O O . VAL A 1 82 ? 8.668 0.959 -8.717 1.00 95.62 82 VAL A O 1
ATOM 639 N N . ARG A 1 83 ? 6.730 0.473 -7.731 1.00 90.94 83 ARG A N 1
ATOM 640 C CA . ARG A 1 83 ? 6.296 -0.422 -8.819 1.00 90.94 83 ARG A CA 1
ATOM 641 C C . ARG A 1 83 ? 6.060 0.319 -10.134 1.00 90.94 83 ARG A C 1
ATOM 643 O O . ARG A 1 83 ? 6.374 -0.235 -11.185 1.00 90.94 83 ARG A O 1
ATOM 650 N N . GLN A 1 84 ? 5.499 1.525 -10.087 1.00 93.25 84 GLN A N 1
ATOM 651 C CA . GLN A 1 84 ? 5.286 2.347 -11.282 1.00 93.25 84 GLN A CA 1
ATOM 652 C C . GLN A 1 84 ? 6.615 2.833 -11.857 1.00 93.25 84 GLN A C 1
ATOM 654 O O . GLN A 1 84 ? 6.824 2.728 -13.065 1.00 93.25 84 GLN A O 1
ATOM 659 N N . GLU A 1 85 ? 7.532 3.280 -11.002 1.00 96.19 85 GLU A N 1
ATOM 660 C CA . GLU A 1 85 ? 8.872 3.690 -11.414 1.00 96.19 85 GLU A CA 1
ATOM 661 C C . GLU A 1 85 ? 9.641 2.527 -12.050 1.00 96.19 85 GLU A C 1
ATOM 663 O O . GLU A 1 85 ? 10.152 2.652 -13.161 1.00 96.19 85 GLU A O 1
ATOM 668 N N . ASN A 1 86 ? 9.636 1.355 -11.412 1.00 93.38 86 ASN A N 1
ATOM 669 C CA . ASN A 1 86 ? 10.251 0.156 -11.975 1.00 93.38 86 ASN A CA 1
ATOM 670 C C . ASN A 1 86 ? 9.648 -0.199 -13.340 1.00 93.38 86 ASN A C 1
ATOM 672 O O . ASN A 1 86 ? 10.384 -0.514 -14.272 1.00 93.38 86 ASN A O 1
ATOM 676 N N . ALA A 1 87 ? 8.324 -0.105 -13.503 1.00 92.25 87 ALA A N 1
ATOM 677 C CA . ALA A 1 87 ? 7.678 -0.348 -14.791 1.00 92.25 87 ALA A CA 1
ATOM 678 C C . ALA A 1 87 ? 8.074 0.685 -15.862 1.00 92.25 87 ALA A C 1
ATOM 680 O O . ALA A 1 87 ? 8.245 0.314 -17.028 1.00 92.25 87 ALA A O 1
ATOM 681 N N . ALA A 1 88 ? 8.251 1.952 -15.481 1.00 94.75 88 ALA A N 1
ATOM 682 C CA . ALA A 1 88 ? 8.742 3.000 -16.371 1.00 94.75 88 ALA A CA 1
ATOM 683 C C . ALA A 1 88 ? 10.208 2.762 -16.768 1.00 94.75 88 ALA A C 1
ATOM 685 O O . ALA A 1 88 ? 10.544 2.843 -17.950 1.00 94.75 88 ALA A O 1
ATOM 686 N N . ASN A 1 89 ? 11.064 2.385 -15.816 1.00 96.19 89 ASN A N 1
ATOM 687 C CA . ASN A 1 89 ? 12.463 2.035 -16.069 1.00 96.19 89 ASN A CA 1
ATOM 688 C C . ASN A 1 89 ? 12.577 0.827 -17.006 1.00 96.19 89 ASN A C 1
ATOM 690 O O . ASN A 1 89 ? 13.331 0.870 -17.977 1.00 96.19 89 ASN A O 1
ATOM 694 N N . MET A 1 90 ? 11.756 -0.208 -16.806 1.00 95.81 90 MET A N 1
ATOM 695 C CA . MET A 1 90 ? 11.710 -1.357 -17.714 1.00 95.81 90 MET A CA 1
ATOM 696 C C . MET A 1 90 ? 11.314 -0.962 -19.139 1.00 95.81 90 MET A C 1
ATOM 698 O O . MET A 1 90 ? 11.898 -1.475 -20.092 1.00 95.81 90 MET A O 1
ATOM 702 N N . LYS A 1 91 ? 10.377 -0.019 -19.305 1.00 94.38 91 LYS A N 1
ATOM 703 C CA . LYS A 1 91 ? 9.988 0.499 -20.628 1.00 94.38 91 LYS A CA 1
ATOM 704 C C . LYS A 1 91 ? 11.133 1.225 -21.339 1.00 94.38 91 LYS A C 1
ATOM 706 O O . LYS A 1 91 ? 11.164 1.243 -22.562 1.00 94.38 91 LYS A O 1
ATOM 711 N N . ARG A 1 92 ? 12.060 1.831 -20.589 1.00 96.00 92 ARG A N 1
ATOM 712 C CA . ARG A 1 92 ? 13.233 2.527 -21.148 1.00 96.00 92 ARG A CA 1
ATOM 713 C C . ARG A 1 92 ? 14.338 1.565 -21.585 1.00 96.00 92 ARG A C 1
ATOM 715 O O . ARG A 1 92 ? 15.062 1.884 -22.520 1.00 96.00 92 ARG A O 1
ATOM 722 N N . ILE A 1 93 ? 14.487 0.431 -20.897 1.00 97.38 93 ILE A N 1
ATOM 723 C CA . ILE A 1 93 ? 15.539 -0.564 -21.166 1.00 97.38 93 ILE A CA 1
ATOM 724 C C . ILE A 1 93 ? 15.129 -1.515 -22.296 1.00 97.38 93 ILE A C 1
ATOM 726 O O . ILE A 1 93 ? 15.956 -1.896 -23.123 1.00 97.38 93 ILE A O 1
ATOM 730 N N . LEU A 1 94 ? 13.862 -1.930 -22.315 1.00 97.19 94 LEU A N 1
ATOM 731 C CA . LEU A 1 94 ? 13.347 -2.903 -23.274 1.00 97.19 94 LEU A CA 1
ATOM 732 C C . LEU A 1 94 ? 12.878 -2.222 -24.559 1.00 97.19 94 LEU A C 1
ATOM 734 O O . LEU A 1 94 ? 12.292 -1.142 -24.523 1.00 97.19 94 LEU A O 1
ATOM 738 N N . ASN A 1 95 ? 13.049 -2.898 -25.697 1.00 96.44 95 ASN A N 1
ATOM 739 C CA . ASN A 1 95 ? 12.345 -2.486 -26.909 1.00 96.44 95 ASN A CA 1
ATOM 740 C C . ASN A 1 95 ? 10.839 -2.792 -26.799 1.00 96.44 95 ASN A C 1
ATOM 742 O O . ASN A 1 95 ? 10.396 -3.544 -25.929 1.00 96.44 95 ASN A O 1
ATOM 746 N N . GLU A 1 96 ? 10.041 -2.235 -27.706 1.00 95.06 96 GLU A N 1
ATOM 747 C CA . GLU A 1 96 ? 8.578 -2.304 -27.639 1.00 95.06 96 GLU A CA 1
ATOM 748 C C . GLU A 1 96 ? 8.030 -3.741 -27.583 1.00 95.06 96 GLU A C 1
ATOM 750 O O . GLU A 1 96 ? 7.178 -4.050 -26.747 1.00 95.06 96 GLU A O 1
ATOM 755 N N . LYS A 1 97 ? 8.570 -4.648 -28.409 1.00 96.50 97 LYS A N 1
ATOM 756 C CA . LYS 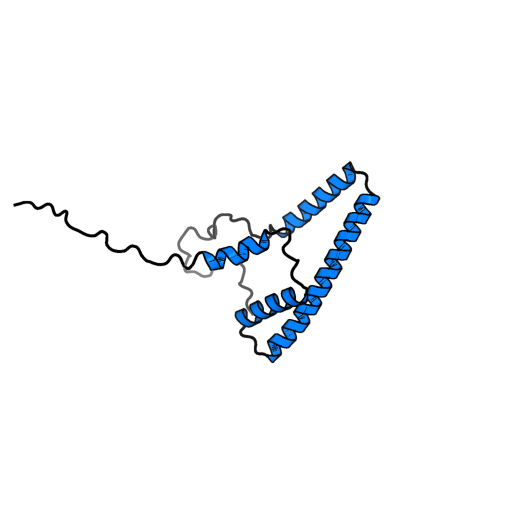A 1 97 ? 8.147 -6.058 -28.433 1.00 96.50 97 LYS A CA 1
ATOM 757 C C . LYS A 1 97 ? 8.495 -6.770 -27.124 1.00 96.50 97 LYS A C 1
ATOM 759 O O . LYS A 1 97 ? 7.670 -7.504 -26.585 1.00 96.50 97 LYS A O 1
ATOM 764 N N . GLN A 1 98 ? 9.695 -6.534 -26.595 1.00 97.00 98 GLN A N 1
ATOM 765 C CA . GLN A 1 98 ? 10.138 -7.101 -25.319 1.00 97.00 98 GLN A CA 1
ATOM 766 C C . GLN A 1 98 ? 9.320 -6.562 -24.140 1.00 97.00 98 GLN A C 1
ATOM 768 O O . GLN A 1 98 ? 8.966 -7.325 -23.242 1.00 97.00 98 GLN A O 1
ATOM 773 N N . TYR A 1 99 ? 8.986 -5.269 -24.145 1.00 96.25 99 TYR A N 1
ATOM 774 C CA . TYR A 1 99 ? 8.167 -4.659 -23.102 1.00 96.25 99 TYR A CA 1
ATOM 775 C C . TYR A 1 99 ? 6.733 -5.200 -23.109 1.00 96.25 99 TYR A C 1
ATOM 777 O O . TYR A 1 99 ? 6.198 -5.518 -22.047 1.00 96.25 99 TYR A O 1
ATOM 785 N N . ALA A 1 100 ? 6.128 -5.364 -24.290 1.00 95.56 100 ALA A N 1
ATOM 786 C CA . ALA A 1 100 ? 4.802 -5.964 -24.427 1.00 95.56 100 ALA A CA 1
ATOM 787 C C . ALA A 1 100 ? 4.766 -7.402 -23.882 1.00 95.56 100 ALA A C 1
ATOM 789 O O . ALA A 1 100 ? 3.839 -7.772 -23.158 1.00 95.56 100 ALA A O 1
ATOM 790 N N . GLU A 1 101 ? 5.798 -8.202 -24.164 1.00 96.19 101 GLU A N 1
ATOM 791 C CA . GLU A 1 101 ? 5.897 -9.557 -23.617 1.00 96.19 101 GLU A CA 1
ATOM 792 C C . GLU A 1 101 ? 6.139 -9.548 -22.098 1.00 96.19 101 GLU A C 1
ATOM 794 O O . GLU A 1 101 ? 5.510 -10.303 -21.355 1.00 96.19 101 GLU A O 1
ATOM 799 N N . TRP A 1 102 ? 6.972 -8.632 -21.598 1.00 94.56 102 TRP A N 1
ATOM 800 C CA . TRP A 1 102 ? 7.182 -8.439 -20.161 1.00 94.56 102 TRP A CA 1
ATOM 801 C C . TRP A 1 102 ? 5.895 -8.048 -19.414 1.00 94.56 102 TRP A C 1
ATOM 803 O O . TRP A 1 102 ? 5.613 -8.608 -18.350 1.00 94.56 102 TRP A O 1
ATOM 813 N N . GLN A 1 103 ? 5.074 -7.158 -19.980 1.00 92.25 103 GLN A N 1
ATOM 814 C CA . GLN A 1 103 ? 3.755 -6.808 -19.435 1.00 92.25 103 GLN A CA 1
ATOM 815 C C . GLN A 1 103 ? 2.842 -8.038 -19.337 1.00 92.25 103 GLN A C 1
ATOM 817 O O . GLN A 1 103 ? 2.308 -8.316 -18.261 1.00 92.25 103 GLN A O 1
ATOM 822 N N . ARG A 1 104 ? 2.754 -8.843 -20.405 1.00 92.00 104 ARG A N 1
ATOM 823 C CA . ARG A 1 104 ? 1.975 -10.096 -20.417 1.00 92.00 104 ARG A CA 1
ATOM 824 C C . ARG A 1 104 ? 2.451 -11.089 -19.358 1.00 92.00 104 ARG A C 1
ATOM 826 O O . ARG A 1 104 ? 1.631 -11.709 -18.677 1.00 92.00 104 ARG A O 1
ATOM 833 N N . MET A 1 105 ? 3.765 -11.244 -19.179 1.00 91.38 105 MET A N 1
ATOM 834 C CA . MET A 1 105 ? 4.318 -12.086 -18.109 1.00 91.38 105 MET A CA 1
ATOM 835 C C . MET A 1 105 ? 3.901 -11.582 -16.719 1.00 91.38 105 MET A C 1
ATOM 837 O O . MET A 1 105 ? 3.529 -12.380 -15.850 1.00 91.38 105 MET A O 1
ATOM 841 N N . HIS A 1 106 ? 3.927 -10.264 -16.507 1.00 87.25 106 HIS A N 1
ATOM 842 C CA . HIS A 1 106 ? 3.568 -9.643 -15.234 1.00 87.25 106 HIS A CA 1
ATOM 843 C C . HIS A 1 106 ? 2.061 -9.762 -14.923 1.00 87.25 106 HIS A C 1
ATOM 845 O O . HIS A 1 106 ? 1.683 -10.022 -13.776 1.00 87.25 106 HIS A O 1
ATOM 851 N N . GLU A 1 107 ? 1.193 -9.641 -15.929 1.00 85.38 107 GLU A N 1
ATOM 852 C CA . GLU A 1 107 ? -0.258 -9.862 -15.817 1.00 85.38 107 GLU A CA 1
ATOM 853 C C . GLU A 1 107 ? -0.595 -11.316 -15.482 1.00 85.38 107 GLU A C 1
ATOM 855 O O . GLU A 1 107 ? -1.350 -11.571 -14.541 1.00 85.38 107 GLU A O 1
ATOM 860 N N . ARG A 1 108 ? 0.031 -12.283 -16.170 1.00 83.81 108 ARG A N 1
ATOM 861 C CA . ARG A 1 108 ? -0.133 -13.715 -15.861 1.00 83.81 108 ARG A CA 1
ATOM 862 C C . ARG A 1 108 ? 0.222 -14.013 -14.407 1.00 83.81 108 ARG A C 1
ATOM 864 O O . ARG A 1 108 ? -0.486 -1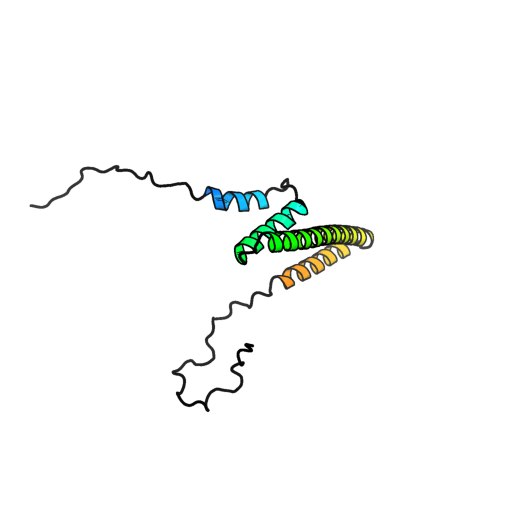4.770 -13.746 1.00 83.81 108 ARG A O 1
ATOM 871 N N . ARG A 1 109 ? 1.294 -13.406 -13.882 1.00 80.75 109 ARG A N 1
ATOM 872 C CA . ARG A 1 109 ? 1.694 -13.569 -12.475 1.00 80.75 109 ARG A CA 1
ATOM 873 C C . ARG A 1 109 ? 0.636 -13.024 -11.508 1.00 80.75 109 ARG A C 1
ATOM 875 O O . ARG A 1 109 ? 0.359 -13.686 -10.512 1.00 80.75 109 ARG A O 1
ATOM 882 N N . ARG A 1 110 ? 0.021 -11.871 -11.809 1.00 72.69 110 ARG A N 1
ATOM 883 C CA . ARG A 1 110 ? -1.083 -11.305 -11.006 1.00 72.69 110 ARG A CA 1
ATOM 884 C C . ARG A 1 110 ? -2.345 -12.169 -11.063 1.00 72.69 110 ARG A C 1
ATOM 886 O O . ARG A 1 110 ? -2.950 -12.408 -10.024 1.00 72.69 110 ARG A O 1
ATOM 893 N N . GLY A 1 111 ? -2.693 -12.693 -12.238 1.00 67.88 111 GLY A N 1
ATOM 894 C CA . GLY A 1 111 ? -3.837 -13.596 -12.407 1.00 67.88 111 GLY A CA 1
ATOM 895 C C . GLY A 1 111 ? -3.690 -14.899 -11.617 1.00 67.88 111 GLY A C 1
ATOM 896 O O . GLY A 1 111 ? -4.642 -15.353 -10.990 1.00 67.88 111 GLY A O 1
ATOM 897 N N . ARG A 1 112 ? -2.477 -15.467 -11.543 1.00 64.44 112 ARG A N 1
ATOM 898 C CA . ARG A 1 112 ? -2.236 -16.706 -10.780 1.00 64.44 112 ARG A CA 1
ATOM 899 C C . ARG A 1 112 ? -2.407 -16.564 -9.264 1.00 64.44 112 ARG A C 1
ATOM 901 O O . ARG A 1 112 ? -2.711 -17.562 -8.625 1.00 64.44 112 ARG A O 1
ATOM 908 N N . MET A 1 113 ? -2.263 -15.366 -8.690 1.00 58.47 113 MET A N 1
ATOM 909 C CA . MET A 1 113 ? -2.528 -15.142 -7.256 1.00 58.47 113 MET A CA 1
ATOM 910 C C . MET A 1 113 ? -4.030 -15.100 -6.922 1.00 58.47 113 MET A C 1
ATOM 912 O O . MET A 1 113 ? -4.385 -15.313 -5.768 1.00 58.47 113 MET A O 1
ATOM 916 N N . HIS A 1 114 ? -4.912 -14.889 -7.908 1.00 54.12 114 HIS A N 1
ATOM 917 C CA . HIS A 1 114 ? -6.370 -14.938 -7.722 1.00 54.12 114 HIS A CA 1
ATOM 918 C C . HIS A 1 114 ? -6.978 -16.343 -7.883 1.00 54.12 114 HIS A C 1
ATOM 920 O O . HIS A 1 114 ? -8.092 -16.567 -7.423 1.00 54.12 114 HIS A O 1
ATOM 926 N N . HIS A 1 115 ? -6.250 -17.309 -8.455 1.00 51.44 115 HIS A N 1
ATOM 927 C CA . HIS A 1 115 ? -6.697 -18.704 -8.609 1.00 51.44 115 HIS A CA 1
ATOM 928 C C . HIS A 1 115 ? -6.378 -19.593 -7.390 1.00 51.44 115 HIS A C 1
ATOM 930 O O . HIS A 1 115 ? -6.181 -20.797 -7.520 1.00 51.44 115 HIS A O 1
ATOM 936 N N . GLY A 1 116 ? -6.323 -18.998 -6.195 1.00 47.66 116 GLY A N 1
ATOM 937 C CA . GLY A 1 116 ? -6.339 -19.730 -4.925 1.00 47.66 116 GLY A CA 1
ATOM 938 C C . GLY A 1 116 ? -7.743 -20.176 -4.499 1.00 47.66 116 GLY A C 1
ATOM 939 O O . GLY A 1 116 ? -7.884 -20.858 -3.488 1.00 47.66 116 GLY A O 1
ATOM 940 N N . THR A 1 117 ? -8.791 -19.824 -5.251 1.00 50.44 117 THR A N 1
ATOM 941 C CA . THR A 1 117 ? -10.068 -20.528 -5.154 1.00 50.44 117 THR A CA 1
ATOM 942 C C . THR A 1 117 ? -9.865 -21.932 -5.702 1.00 50.44 117 THR A C 1
ATOM 944 O O . THR A 1 117 ? -9.633 -22.132 -6.895 1.00 50.44 117 THR A O 1
ATOM 947 N N . ARG A 1 118 ? -9.909 -22.905 -4.784 1.00 49.72 118 ARG A N 1
ATOM 948 C CA . ARG A 1 118 ? -10.081 -24.330 -5.072 1.00 49.72 118 ARG A CA 1
ATOM 949 C C . ARG A 1 118 ? -11.008 -24.466 -6.285 1.00 49.72 118 ARG A C 1
ATOM 951 O O . ARG A 1 118 ? -12.075 -23.852 -6.253 1.00 49.72 118 ARG A O 1
ATOM 958 N N . PRO A 1 119 ? -10.619 -25.204 -7.342 1.00 46.16 119 PRO A N 1
ATOM 959 C CA . PRO A 1 119 ? -11.549 -25.467 -8.426 1.00 46.16 119 PRO A CA 1
ATOM 960 C C . PRO A 1 119 ? -12.818 -26.021 -7.785 1.00 46.16 119 PRO A C 1
ATOM 962 O O . PRO A 1 119 ? -12.730 -26.931 -6.953 1.00 46.16 119 PRO A O 1
ATOM 965 N N . GLU A 1 120 ? -13.971 -25.447 -8.124 1.00 50.00 120 GLU A N 1
ATOM 966 C CA . GLU A 1 120 ? -15.272 -26.076 -7.906 1.00 50.00 120 GLU A CA 1
ATOM 967 C C . GLU A 1 120 ? -15.318 -27.346 -8.773 1.00 50.00 120 GLU A C 1
ATOM 969 O O . GLU A 1 120 ? -15.978 -27.429 -9.801 1.00 50.00 120 GLU A O 1
ATOM 974 N N . 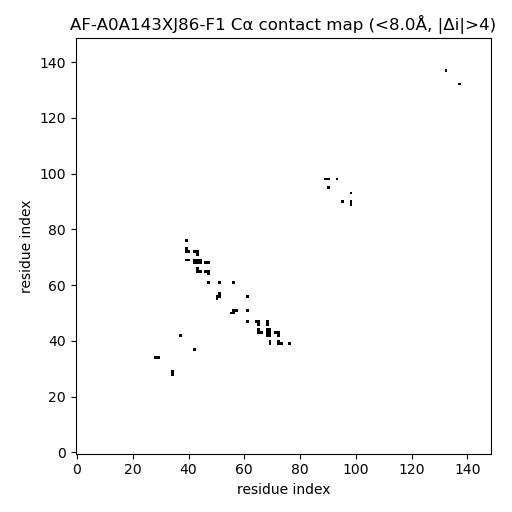GLY A 1 121 ? -14.505 -28.331 -8.394 1.00 44.72 121 GLY A N 1
ATOM 975 C CA . GLY A 1 121 ? -14.769 -29.728 -8.654 1.00 44.72 121 GLY A CA 1
ATOM 976 C C . GLY A 1 121 ? -15.913 -30.161 -7.743 1.00 44.72 121 GLY A C 1
ATOM 977 O O . GLY A 1 121 ? -16.174 -29.494 -6.734 1.00 44.72 121 GLY A O 1
ATOM 978 N N . PRO A 1 122 ? -16.610 -31.251 -8.096 1.00 44.16 122 PRO A N 1
ATOM 979 C CA . PRO A 1 122 ? -17.824 -31.656 -7.412 1.00 44.16 122 PRO A CA 1
ATOM 980 C C . PRO A 1 122 ? -17.585 -31.695 -5.903 1.00 44.16 122 PRO A C 1
ATOM 982 O O . PRO A 1 122 ? -16.604 -32.257 -5.407 1.00 44.16 122 PRO A O 1
ATOM 985 N N . SER A 1 123 ? -18.469 -31.002 -5.194 1.00 44.09 123 SER A N 1
ATOM 986 C CA . SER A 1 123 ? -18.553 -30.962 -3.744 1.00 44.09 123 SER A CA 1
ATOM 987 C C . SER A 1 123 ? -18.350 -32.353 -3.145 1.00 44.09 123 SER A C 1
ATOM 989 O O . SER A 1 123 ? -19.059 -33.277 -3.521 1.00 44.09 123 SER A O 1
ATOM 991 N N . GLY A 1 124 ? -17.412 -32.470 -2.204 1.00 49.12 124 GLY A N 1
ATOM 992 C CA . GLY A 1 124 ? -17.409 -33.448 -1.110 1.00 49.12 124 GLY A CA 1
ATOM 993 C C . GLY A 1 124 ? -18.151 -34.776 -1.301 1.00 49.12 124 GLY A C 1
ATOM 994 O O . GLY A 1 124 ? -18.994 -35.097 -0.474 1.00 49.12 124 GLY A O 1
ATOM 995 N N . ALA A 1 125 ? -17.828 -35.557 -2.329 1.00 43.28 125 ALA A N 1
ATOM 996 C CA . ALA A 1 125 ? -18.363 -36.906 -2.488 1.00 43.28 125 ALA A CA 1
ATOM 997 C C . ALA A 1 125 ? -17.401 -37.765 -3.317 1.00 43.28 125 ALA A C 1
ATOM 999 O O . ALA A 1 125 ? -17.576 -37.964 -4.512 1.00 43.28 125 ALA A O 1
ATOM 1000 N N . ALA A 1 126 ? -16.338 -38.242 -2.677 1.00 43.28 126 ALA A N 1
ATOM 1001 C CA . ALA A 1 126 ? -15.613 -39.427 -3.145 1.00 43.28 126 ALA A CA 1
ATOM 1002 C C . ALA A 1 126 ? -15.028 -40.245 -1.983 1.00 43.28 126 ALA A C 1
ATOM 1004 O O . ALA A 1 126 ? -14.155 -41.080 -2.186 1.00 43.28 126 ALA A O 1
ATOM 1005 N N . CYS A 1 127 ? -15.514 -40.020 -0.762 1.00 42.59 127 CYS A N 1
ATOM 1006 C CA . CYS A 1 127 ? -15.260 -40.906 0.362 1.00 42.59 127 CYS A CA 1
ATOM 1007 C C . CYS A 1 127 ? -16.628 -41.211 0.970 1.00 42.59 127 CYS A C 1
ATOM 1009 O O . CYS A 1 127 ? -17.213 -40.339 1.605 1.00 42.59 127 CYS A O 1
ATOM 1011 N N . CYS A 1 128 ? -17.121 -42.427 0.722 1.00 41.59 128 CYS A N 1
ATOM 1012 C CA . CYS A 1 128 ? -18.389 -42.998 1.197 1.00 41.59 128 CYS A CA 1
ATOM 1013 C C . CYS A 1 128 ? -19.635 -42.715 0.330 1.00 41.59 128 CYS A C 1
ATOM 1015 O O . CYS A 1 128 ? -20.598 -42.107 0.791 1.00 41.59 128 CYS A O 1
ATOM 1017 N N . GLU A 1 129 ? -19.688 -43.257 -0.892 1.00 41.00 129 GLU A N 1
ATOM 1018 C CA . GLU A 1 129 ? -20.989 -43.702 -1.419 1.00 41.00 129 GLU A CA 1
ATOM 1019 C C . GLU A 1 129 ? -21.369 -45.011 -0.709 1.00 41.00 129 GLU A C 1
ATOM 1021 O O . GLU A 1 129 ? -20.947 -46.100 -1.091 1.00 41.00 129 GLU A O 1
ATOM 1026 N N . GLY A 1 130 ? -22.103 -44.889 0.398 1.00 51.28 130 GLY A N 1
ATOM 1027 C CA . GLY A 1 130 ? -22.621 -46.016 1.176 1.00 51.28 130 GLY A CA 1
ATOM 1028 C C . GLY A 1 130 ? -22.676 -45.724 2.680 1.00 51.28 130 GLY A C 1
ATOM 1029 O O . GLY A 1 130 ? -21.932 -44.867 3.162 1.00 51.28 130 GLY A O 1
ATOM 1030 N N . PRO A 1 131 ? -23.559 -46.395 3.444 1.00 49.00 131 PRO A N 1
ATOM 1031 C CA . PRO A 1 131 ? -23.650 -46.197 4.888 1.00 49.00 131 PRO A CA 1
ATOM 1032 C C . PRO A 1 131 ? -22.304 -46.513 5.556 1.00 49.00 131 PRO A C 1
ATOM 1034 O O . PRO A 1 131 ? -21.781 -47.617 5.411 1.00 49.00 131 PRO A O 1
ATOM 1037 N N . CYS A 1 132 ? -21.749 -45.536 6.286 1.00 43.03 132 CYS A N 1
ATOM 1038 C CA . CYS A 1 132 ? -20.513 -45.699 7.052 1.00 43.03 132 CYS A CA 1
ATOM 1039 C C . CYS A 1 132 ? -20.615 -46.934 7.966 1.00 43.03 132 CYS A C 1
ATOM 1041 O O . CYS A 1 132 ? -21.540 -46.997 8.785 1.00 43.03 132 CYS A O 1
ATOM 1043 N N . PRO A 1 133 ? -19.689 -47.906 7.876 1.00 51.66 133 PRO A N 1
ATOM 1044 C CA . PRO A 1 133 ? -19.708 -49.056 8.765 1.00 51.66 133 PRO A CA 1
ATOM 1045 C C . PRO A 1 133 ? -19.466 -48.590 10.205 1.00 51.66 133 PRO A C 1
ATOM 1047 O O . PRO A 1 133 ? -18.515 -47.869 10.494 1.00 51.66 133 PRO A O 1
ATOM 1050 N N . ALA A 1 134 ? -20.322 -49.027 11.130 1.00 51.09 134 ALA A N 1
ATOM 1051 C CA . ALA A 1 134 ? -20.299 -48.658 12.551 1.00 51.09 134 ALA A CA 1
ATOM 1052 C C . ALA A 1 134 ? -19.081 -49.201 13.336 1.00 51.09 134 ALA A C 1
ATOM 1054 O O . ALA A 1 134 ? -19.066 -49.176 14.566 1.00 51.09 134 ALA A O 1
ATOM 1055 N N . GLN A 1 135 ? -18.062 -49.709 12.642 1.00 46.75 135 GLN A N 1
ATOM 1056 C CA . GLN A 1 135 ? -16.896 -50.352 13.232 1.00 46.75 135 GLN A CA 1
ATOM 1057 C C . GLN A 1 135 ? -15.657 -49.523 12.898 1.00 46.75 135 GLN A C 1
ATOM 1059 O O . GLN A 1 135 ? -15.334 -49.292 11.735 1.00 46.75 135 GLN A O 1
ATOM 1064 N N . LYS A 1 136 ? -14.980 -49.050 13.947 1.00 47.62 136 LYS A N 1
ATOM 1065 C CA . LYS A 1 136 ? -13.915 -48.032 13.910 1.00 47.62 136 LYS A CA 1
ATOM 1066 C C . LYS A 1 136 ? -12.634 -48.464 13.178 1.00 47.62 136 LYS A C 1
ATOM 1068 O O . LYS A 1 136 ? -11.710 -47.671 13.073 1.00 47.62 136 LYS A O 1
ATOM 1073 N N . GLU A 1 137 ? -12.580 -49.690 12.669 1.00 48.84 137 GLU A N 1
ATOM 1074 C CA . GLU A 1 137 ? -11.385 -50.288 12.062 1.00 48.84 137 GLU A CA 1
ATOM 1075 C C . GLU A 1 137 ? -11.417 -50.285 10.522 1.00 48.84 137 GLU A C 1
ATOM 1077 O O . GLU A 1 137 ? -10.460 -50.719 9.890 1.00 48.84 137 GLU A O 1
ATOM 1082 N N . ALA A 1 138 ? -12.482 -49.758 9.902 1.00 48.66 138 ALA A N 1
ATOM 1083 C CA . ALA A 1 138 ? -12.651 -49.730 8.443 1.00 48.66 138 ALA A CA 1
ATOM 1084 C C . ALA A 1 138 ? -12.582 -48.322 7.811 1.00 48.66 138 ALA A C 1
ATOM 1086 O O . ALA A 1 138 ? -12.956 -48.156 6.651 1.00 48.66 138 ALA A O 1
ATOM 1087 N N . CYS A 1 139 ? -12.113 -47.302 8.538 1.00 44.59 139 CYS A N 1
ATOM 1088 C CA . CYS A 1 139 ? -11.802 -46.003 7.934 1.00 44.59 139 CYS A CA 1
ATOM 1089 C C . CYS A 1 139 ? -10.351 -46.013 7.418 1.00 44.59 139 CYS A C 1
ATOM 1091 O O . CYS A 1 139 ? -9.441 -46.213 8.225 1.00 44.59 139 CYS A O 1
ATOM 1093 N N . PRO A 1 140 ? -10.097 -45.800 6.112 1.00 51.19 140 PRO A N 1
ATOM 1094 C CA . PRO A 1 140 ? -8.735 -45.661 5.605 1.00 51.19 140 PRO A CA 1
ATOM 1095 C C . PRO A 1 140 ? -8.048 -44.470 6.285 1.00 51.19 140 PRO A C 1
ATOM 1097 O O . PRO A 1 140 ? -8.633 -43.397 6.407 1.00 51.19 140 PRO A O 1
ATOM 1100 N N . ALA A 1 141 ? -6.805 -44.671 6.726 1.00 51.44 141 ALA A N 1
ATOM 1101 C CA . ALA A 1 141 ? -6.045 -43.770 7.600 1.00 51.44 141 ALA A CA 1
ATOM 1102 C C . ALA A 1 141 ? -5.761 -42.356 7.034 1.00 51.44 141 ALA A C 1
ATOM 1104 O O . ALA A 1 141 ? -5.202 -41.525 7.743 1.00 51.44 141 ALA A O 1
ATOM 1105 N N . ASP A 1 142 ? -6.184 -42.063 5.801 1.00 48.50 142 ASP A N 1
ATOM 1106 C CA . ASP A 1 142 ? -6.041 -40.763 5.133 1.00 48.50 142 ASP A CA 1
ATOM 1107 C C . ASP A 1 142 ? -7.277 -39.853 5.266 1.00 48.50 142 ASP A C 1
ATOM 1109 O O . ASP A 1 142 ? -7.395 -38.830 4.585 1.00 48.50 142 ASP A O 1
ATOM 1113 N N . CYS A 1 143 ? -8.212 -40.158 6.170 1.00 45.38 143 CYS A N 1
ATOM 1114 C CA . CYS A 1 143 ? -9.139 -39.140 6.659 1.00 45.38 143 CYS A CA 1
ATOM 1115 C C . CYS A 1 143 ? -8.368 -38.176 7.572 1.00 45.38 143 CYS A C 1
ATOM 1117 O O . CYS A 1 143 ? -8.261 -38.387 8.780 1.00 45.38 143 CYS A O 1
ATOM 1119 N N . GLY A 1 144 ? -7.795 -37.142 6.947 1.00 41.31 144 GLY A N 1
ATOM 1120 C CA . GLY A 1 144 ? -7.005 -36.098 7.587 1.00 41.31 144 GLY A CA 1
ATOM 1121 C C . GLY A 1 144 ? -7.613 -35.653 8.912 1.00 41.31 144 GLY A C 1
ATOM 1122 O O . GLY A 1 144 ? -8.736 -35.152 8.974 1.00 41.31 144 GLY A O 1
ATOM 1123 N N . THR A 1 145 ? -6.855 -35.865 9.978 1.00 42.03 145 THR A N 1
ATOM 1124 C CA . THR A 1 145 ? -7.185 -35.424 11.326 1.00 42.03 145 THR A CA 1
ATOM 1125 C C . THR A 1 145 ? -7.440 -33.913 11.301 1.00 42.03 145 THR A C 1
ATOM 1127 O O . THR A 1 145 ? -6.584 -33.173 10.805 1.00 42.03 145 THR A O 1
ATOM 1130 N N . PRO A 1 146 ? -8.567 -33.402 11.829 1.00 40.97 146 PRO A N 1
ATOM 1131 C CA . PRO A 1 146 ? -8.717 -31.969 12.016 1.00 40.97 146 PRO A CA 1
ATOM 1132 C C . PRO A 1 146 ? -7.708 -31.541 13.085 1.00 40.97 146 PRO A C 1
ATOM 1134 O O . PRO A 1 146 ? -7.869 -31.843 14.267 1.00 40.97 146 PRO A O 1
ATOM 1137 N N . SER A 1 147 ? -6.630 -30.877 12.661 1.00 35.91 147 SER A N 1
ATOM 1138 C CA . SER A 1 147 ? -5.698 -30.217 13.572 1.00 35.91 147 SER A CA 1
ATOM 1139 C C . SER A 1 147 ? -6.428 -29.051 14.231 1.00 35.91 147 SER A C 1
ATOM 1141 O O . SER A 1 147 ? -6.553 -27.970 13.659 1.00 35.91 147 SER A O 1
ATOM 1143 N N . GLY A 1 148 ? -6.975 -29.319 15.412 1.00 41.78 148 GLY A N 1
ATOM 1144 C CA . GLY A 1 148 ? -7.534 -28.337 16.322 1.00 41.78 148 GLY A CA 1
ATOM 1145 C C . GLY A 1 148 ? -6.900 -28.504 17.694 1.00 41.78 148 GLY A C 1
ATOM 1146 O O . GLY A 1 148 ? -7.344 -29.345 18.480 1.00 41.78 148 GLY A O 1
ATOM 1147 N N . ARG A 1 149 ? -5.871 -27.704 17.974 1.00 36.00 149 ARG A N 1
ATOM 1148 C CA . ARG A 1 149 ? -5.707 -26.985 19.241 1.00 36.00 149 ARG A CA 1
ATOM 1149 C C . ARG A 1 149 ? -4.623 -25.925 19.120 1.00 36.00 149 ARG A C 1
ATOM 1151 O O . ARG A 1 149 ? -3.547 -26.262 18.586 1.00 36.00 149 ARG A O 1
#